Protein AF-A0A842VTK5-F1 (afdb_monomer_lite)

Foldseek 3Di:
DALPPQPDRDDVSLVVLVVCVVVVVDDPVVNVVSVVSSVVNVVVVVVVVVVVVVVVVVVD

Secondary structure (DSSP, 8-state):
---TT-SS-SHHHHHHHHHHHHTT-S-HHHHHHHHHHHHHHHHHHHHHHHHHHHHHHTT-

Radius of gyration: 14.5 Å; chains: 1; bounding box: 31×22×42 Å

pLDDT: mean 97.01, std 2.74, range [80.0, 98.44]

Structure (mmCIF, N/CA/C/O backbone):
data_AF-A0A842VTK5-F1
#
_entry.id   AF-A0A842VTK5-F1
#
loop_
_atom_site.group_PDB
_atom_site.id
_atom_site.type_symbol
_atom_site.label_atom_id
_atom_site.label_alt_id
_atom_site.label_comp_id
_atom_site.label_asym_id
_atom_site.label_entity_id
_atom_site.label_seq_id
_atom_site.pdbx_PDB_ins_code
_atom_site.Cartn_x
_atom_site.Cartn_y
_atom_site.Cartn_z
_atom_site.occupancy
_atom_site.B_iso_or_equiv
_atom_site.auth_seq_id
_atom_site.auth_comp_id
_atom_site.auth_asym_id
_atom_site.auth_atom_id
_atom_site.pdbx_PDB_model_num
ATOM 1 N N . MET A 1 1 ? -5.405 8.623 11.199 1.00 87.38 1 MET A N 1
ATOM 2 C CA . MET A 1 1 ? -4.461 7.915 10.307 1.00 87.38 1 MET A CA 1
ATOM 3 C C . MET A 1 1 ? -4.940 8.140 8.885 1.00 87.38 1 MET A C 1
ATOM 5 O O . MET A 1 1 ? -6.145 8.069 8.686 1.00 87.38 1 MET A O 1
ATOM 9 N N . SER A 1 2 ? -4.051 8.495 7.957 1.00 94.12 2 SER A N 1
ATOM 10 C CA . SER A 1 2 ? -4.379 8.751 6.543 1.00 94.12 2 SER A CA 1
ATOM 11 C C . SER A 1 2 ? -3.287 8.166 5.645 1.00 94.12 2 SER A C 1
ATOM 13 O O . SER A 1 2 ? -2.171 7.956 6.119 1.00 94.12 2 SER A O 1
ATOM 15 N N . TYR A 1 3 ? -3.607 7.914 4.379 1.00 96.56 3 TYR A N 1
ATOM 16 C CA . TYR A 1 3 ? -2.643 7.549 3.334 1.00 96.56 3 TYR A CA 1
ATOM 17 C C . TYR A 1 3 ? -2.167 8.770 2.529 1.00 96.56 3 TYR A C 1
ATOM 19 O O . TYR A 1 3 ? -1.380 8.632 1.594 1.00 96.56 3 TYR A O 1
ATOM 27 N N . ASP A 1 4 ? -2.633 9.972 2.884 1.00 96.25 4 ASP A N 1
ATOM 28 C CA . ASP A 1 4 ? -2.210 11.214 2.238 1.00 96.25 4 ASP A CA 1
ATOM 29 C C . ASP A 1 4 ? -0.692 11.398 2.336 1.00 96.25 4 ASP A C 1
ATOM 31 O O . ASP A 1 4 ? -0.096 11.267 3.405 1.00 96.25 4 ASP A O 1
ATOM 35 N N . GLY A 1 5 ? -0.071 11.739 1.207 1.00 94.94 5 GLY A N 1
ATOM 36 C CA . GLY A 1 5 ? 1.374 11.943 1.104 1.00 94.94 5 GLY A CA 1
ATOM 37 C C . GLY A 1 5 ? 2.169 10.691 0.731 1.00 94.94 5 GLY A C 1
ATOM 38 O O . GLY A 1 5 ? 3.306 10.835 0.279 1.00 94.94 5 GLY A O 1
ATOM 39 N N . LEU A 1 6 ? 1.577 9.494 0.815 1.00 96.88 6 LEU A N 1
ATOM 40 C CA . LEU A 1 6 ? 2.229 8.277 0.341 1.00 96.88 6 LEU A CA 1
ATOM 41 C C . LEU A 1 6 ? 2.306 8.248 -1.184 1.00 96.88 6 LEU A C 1
ATOM 43 O O . LEU A 1 6 ? 1.365 8.609 -1.892 1.00 96.88 6 LEU A O 1
ATOM 47 N N . LYS A 1 7 ? 3.430 7.750 -1.704 1.00 97.31 7 LYS A N 1
ATOM 48 C CA . LYS A 1 7 ? 3.592 7.509 -3.147 1.00 97.31 7 LYS A CA 1
ATOM 49 C C . LYS A 1 7 ? 2.706 6.371 -3.650 1.00 97.31 7 LYS A C 1
ATOM 51 O O . LYS A 1 7 ? 2.306 6.383 -4.810 1.00 97.31 7 LYS A O 1
ATOM 56 N N . ILE A 1 8 ? 2.393 5.418 -2.775 1.00 96.88 8 ILE A N 1
ATOM 57 C CA . ILE A 1 8 ? 1.395 4.368 -2.978 1.00 96.88 8 ILE A CA 1
ATOM 58 C C . ILE A 1 8 ? 0.388 4.519 -1.840 1.00 96.88 8 ILE A C 1
ATOM 60 O O . ILE A 1 8 ? 0.697 4.191 -0.700 1.00 96.88 8 ILE A O 1
ATOM 64 N N . GLY A 1 9 ? -0.781 5.087 -2.140 1.00 95.75 9 GLY A N 1
ATOM 65 C CA . GLY A 1 9 ? -1.783 5.458 -1.133 1.00 95.75 9 GLY A CA 1
ATOM 66 C C . GLY A 1 9 ? -3.047 4.599 -1.133 1.00 95.75 9 GLY A C 1
ATOM 67 O O . GLY A 1 9 ? -3.947 4.846 -0.337 1.00 95.75 9 GLY A O 1
ATOM 68 N N . ASP A 1 10 ? -3.144 3.610 -2.021 1.00 96.50 10 ASP A N 1
ATOM 69 C CA . ASP A 1 10 ? -4.309 2.736 -2.131 1.00 96.50 10 ASP A CA 1
ATOM 70 C C . ASP A 1 10 ? -3.918 1.289 -2.449 1.00 96.50 10 ASP A C 1
ATOM 72 O O . ASP A 1 10 ? -2.891 1.006 -3.077 1.00 96.50 10 ASP A O 1
ATOM 76 N N . GLY A 1 11 ? -4.785 0.363 -2.038 1.00 95.69 11 GLY A N 1
ATOM 77 C CA . GLY A 1 11 ? -4.531 -1.070 -2.152 1.00 95.69 11 GLY A CA 1
ATOM 78 C C . GLY A 1 11 ? -4.457 -1.592 -3.591 1.00 95.69 11 GLY A C 1
ATOM 79 O O . GLY A 1 11 ? -3.748 -2.567 -3.842 1.00 95.69 11 GLY A O 1
ATOM 80 N N . SER A 1 12 ? -5.132 -0.953 -4.554 1.00 97.75 12 SER A N 1
ATOM 81 C CA . SER A 1 12 ? -5.088 -1.407 -5.954 1.00 97.75 12 SER A CA 1
ATOM 82 C C . SER A 1 12 ? -3.719 -1.124 -6.564 1.00 97.75 12 SER A C 1
ATOM 84 O O . SER A 1 12 ? -3.111 -2.010 -7.170 1.00 97.75 12 SER A O 1
ATOM 86 N N . ASN A 1 13 ? -3.198 0.083 -6.337 1.00 97.50 13 ASN A N 1
ATOM 87 C CA . ASN A 1 13 ? -1.856 0.464 -6.761 1.00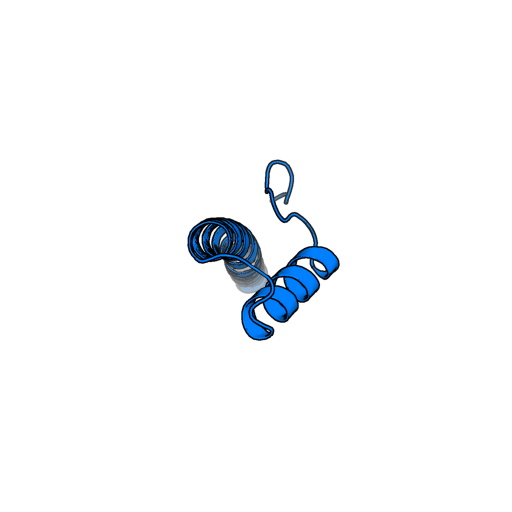 97.50 13 ASN A CA 1
ATOM 88 C C . ASN A 1 13 ? -0.774 -0.331 -6.023 1.00 97.50 13 ASN A C 1
ATOM 90 O O . ASN A 1 13 ? 0.186 -0.767 -6.661 1.00 97.50 13 ASN A O 1
ATOM 94 N N . ALA A 1 14 ? -0.946 -0.598 -4.724 1.00 98.12 14 ALA A N 1
ATOM 95 C CA . ALA A 1 14 ? -0.022 -1.441 -3.966 1.00 98.12 14 ALA A CA 1
ATOM 96 C C . ALA A 1 14 ? 0.074 -2.863 -4.550 1.00 98.12 14 ALA A C 1
ATOM 98 O O . ALA A 1 14 ? 1.170 -3.368 -4.809 1.00 98.12 14 ALA A O 1
ATOM 99 N N . MET A 1 15 ? -1.072 -3.491 -4.836 1.00 98.25 15 MET A N 1
ATOM 100 C CA . MET A 1 15 ? -1.124 -4.831 -5.425 1.00 98.25 15 MET A CA 1
ATOM 101 C C . MET A 1 15 ? -0.514 -4.870 -6.833 1.00 98.25 15 MET A C 1
ATOM 103 O O . MET A 1 15 ? 0.259 -5.778 -7.147 1.00 98.25 15 MET A O 1
ATOM 107 N N . ALA A 1 16 ? -0.821 -3.879 -7.674 1.00 98.19 16 ALA A N 1
ATOM 108 C CA . ALA A 1 16 ? -0.262 -3.785 -9.020 1.00 98.19 16 ALA A CA 1
ATOM 109 C C . ALA A 1 16 ? 1.264 -3.595 -8.995 1.00 98.19 16 ALA A C 1
ATOM 111 O O . ALA A 1 16 ? 1.979 -4.302 -9.708 1.00 98.19 16 ALA A O 1
ATOM 112 N N . ALA A 1 17 ? 1.769 -2.695 -8.145 1.00 97.81 17 ALA A N 1
ATOM 113 C CA . ALA A 1 17 ? 3.200 -2.452 -7.978 1.00 97.81 17 ALA A CA 1
ATOM 114 C C . ALA A 1 17 ? 3.937 -3.723 -7.533 1.00 97.81 17 ALA A C 1
ATOM 116 O O . ALA A 1 17 ? 4.953 -4.092 -8.125 1.00 97.81 17 ALA A O 1
ATOM 117 N N . PHE A 1 18 ? 3.385 -4.451 -6.560 1.00 98.12 18 PHE A N 1
ATOM 118 C CA . PHE A 1 18 ? 3.951 -5.722 -6.114 1.00 98.12 18 PHE A CA 1
ATOM 119 C C . PHE A 1 18 ? 3.987 -6.771 -7.238 1.00 98.12 18 PHE A C 1
ATOM 121 O O . PHE A 1 18 ? 5.022 -7.401 -7.472 1.00 98.12 18 PHE A O 1
ATOM 128 N N . ALA A 1 19 ? 2.895 -6.925 -7.993 1.00 98.31 19 ALA A N 1
ATOM 129 C CA . ALA A 1 19 ? 2.851 -7.843 -9.131 1.00 98.31 19 ALA A CA 1
ATOM 130 C C . ALA A 1 19 ? 3.878 -7.465 -10.214 1.00 98.31 19 ALA A C 1
ATOM 132 O O . ALA A 1 19 ? 4.541 -8.333 -10.783 1.00 98.31 19 ALA A O 1
ATOM 133 N N . TYR A 1 20 ? 4.049 -6.171 -10.491 1.00 98.19 20 TYR A N 1
ATOM 134 C CA . TYR A 1 20 ? 5.019 -5.677 -11.471 1.00 98.19 20 TYR A CA 1
ATOM 135 C C . TYR A 1 20 ? 6.466 -5.915 -11.035 1.00 98.19 20 TYR A C 1
ATOM 137 O O . TYR A 1 20 ? 7.285 -6.295 -11.874 1.00 98.19 20 TYR A O 1
ATOM 145 N N . MET A 1 21 ? 6.765 -5.793 -9.738 1.00 97.44 21 MET A N 1
ATOM 146 C CA . MET A 1 21 ? 8.058 -6.204 -9.184 1.00 97.44 21 MET A CA 1
ATOM 147 C C . MET A 1 21 ? 8.307 -7.700 -9.391 1.00 97.44 21 MET A C 1
ATOM 149 O O . MET A 1 21 ? 9.366 -8.071 -9.891 1.00 97.44 21 MET A O 1
ATOM 153 N N . ALA A 1 22 ? 7.329 -8.553 -9.069 1.00 97.06 22 ALA A N 1
ATOM 154 C CA . ALA A 1 22 ? 7.456 -10.004 -9.218 1.00 97.06 22 ALA A CA 1
ATOM 155 C C . ALA A 1 22 ? 7.650 -10.442 -10.681 1.00 97.06 22 ALA A C 1
ATOM 157 O O . ALA A 1 22 ? 8.350 -11.413 -10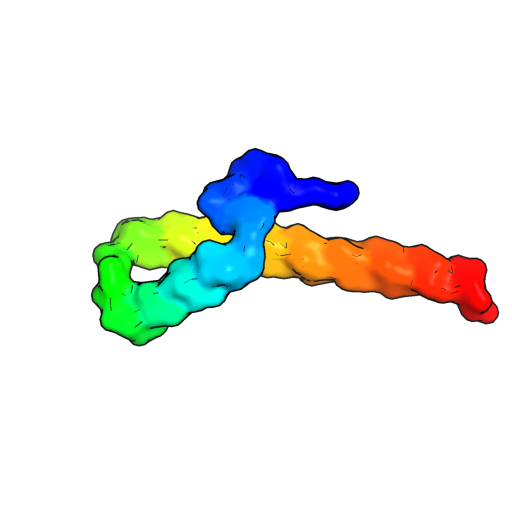.956 1.00 97.06 22 ALA A O 1
ATOM 158 N N . MET A 1 23 ? 7.065 -9.703 -11.626 1.00 98.12 23 MET A N 1
ATOM 159 C CA . MET A 1 23 ? 7.232 -9.929 -13.064 1.00 98.12 23 MET A CA 1
ATOM 160 C C . MET A 1 23 ? 8.518 -9.317 -13.646 1.00 98.12 23 MET A C 1
ATOM 162 O O . MET A 1 23 ? 8.733 -9.416 -14.852 1.00 98.12 23 MET A O 1
ATOM 166 N N . GLY A 1 24 ? 9.358 -8.659 -12.837 1.00 97.12 24 GLY A N 1
ATOM 167 C CA . GLY A 1 24 ? 10.597 -8.033 -13.309 1.00 97.12 24 GLY A CA 1
ATOM 168 C C . GLY A 1 24 ? 10.369 -6.834 -14.234 1.00 97.12 24 GLY A C 1
ATOM 169 O O . GLY A 1 24 ? 11.193 -6.561 -15.102 1.00 97.12 24 GLY A O 1
ATOM 170 N N . ARG A 1 25 ? 9.243 -6.122 -14.082 1.00 97.81 25 ARG A N 1
ATOM 171 C CA . ARG A 1 25 ? 8.884 -4.972 -14.938 1.00 97.81 25 ARG A CA 1
ATOM 172 C C . ARG A 1 25 ? 9.549 -3.656 -14.524 1.00 97.81 25 ARG A C 1
ATOM 174 O O . ARG A 1 25 ? 9.310 -2.646 -15.175 1.00 97.81 25 ARG A O 1
ATOM 181 N N . TYR A 1 26 ? 10.355 -3.678 -13.467 1.00 97.44 26 TYR A N 1
ATOM 182 C CA . TYR A 1 26 ? 11.124 -2.540 -12.975 1.00 97.44 26 TYR A CA 1
ATOM 183 C C . TYR A 1 26 ? 12.617 -2.791 -13.162 1.00 97.44 26 TYR A C 1
ATOM 185 O O . TYR A 1 26 ? 13.092 -3.914 -12.969 1.00 97.44 26 TYR A O 1
ATOM 193 N N . SER A 1 27 ? 13.363 -1.736 -13.485 1.00 97.69 27 SER A N 1
ATOM 194 C CA . SER A 1 27 ? 14.818 -1.731 -13.336 1.00 97.69 27 SER A CA 1
ATOM 195 C C . SER A 1 27 ? 15.223 -1.923 -11.868 1.00 97.69 27 SER A C 1
ATOM 197 O O . SER A 1 27 ? 14.403 -1.813 -10.955 1.00 97.69 27 SER A O 1
ATOM 199 N N . ALA A 1 28 ? 16.505 -2.196 -11.613 1.00 95.88 28 ALA A N 1
ATOM 200 C CA . ALA A 1 28 ? 17.002 -2.378 -10.248 1.00 95.88 28 ALA A CA 1
ATOM 201 C C . ALA A 1 28 ? 16.795 -1.129 -9.366 1.00 95.88 28 ALA A C 1
ATOM 203 O O . ALA A 1 28 ? 16.446 -1.256 -8.193 1.00 95.88 28 ALA A O 1
ATOM 204 N N . GLU A 1 29 ? 16.973 0.067 -9.933 1.00 97.06 29 GLU A N 1
ATOM 205 C CA . GLU A 1 29 ? 16.780 1.338 -9.229 1.00 97.06 29 GLU A CA 1
ATOM 206 C C . GLU A 1 29 ? 15.297 1.589 -8.920 1.00 97.06 29 GLU A C 1
ATOM 208 O O . GLU A 1 29 ? 14.930 1.855 -7.775 1.00 97.06 29 GLU A O 1
ATOM 213 N N . GLU A 1 30 ? 14.421 1.406 -9.912 1.00 97.62 30 GLU A N 1
ATOM 214 C CA . GLU A 1 30 ? 12.972 1.526 -9.722 1.00 97.62 30 GLU A CA 1
ATOM 215 C C . GLU A 1 30 ? 12.447 0.495 -8.719 1.00 97.62 30 GLU A C 1
ATOM 217 O O . GLU A 1 30 ? 11.588 0.813 -7.900 1.00 97.62 30 GLU A O 1
ATOM 222 N N . MET A 1 31 ? 12.981 -0.729 -8.733 1.00 97.75 31 MET A N 1
ATOM 223 C CA . MET A 1 31 ? 12.592 -1.778 -7.793 1.00 97.75 31 MET A CA 1
ATOM 224 C C . MET A 1 31 ? 12.909 -1.388 -6.347 1.00 97.75 31 MET A C 1
ATOM 226 O O . MET A 1 31 ? 12.092 -1.646 -5.463 1.00 97.75 31 MET A O 1
ATOM 230 N N . ALA A 1 32 ? 14.058 -0.752 -6.098 1.00 97.75 32 ALA A N 1
ATOM 231 C CA . ALA A 1 32 ? 14.412 -0.261 -4.769 1.00 97.75 32 ALA A CA 1
ATOM 232 C C . ALA A 1 32 ? 13.429 0.821 -4.289 1.00 97.75 32 ALA A C 1
ATOM 234 O O . ALA A 1 32 ? 12.902 0.716 -3.180 1.00 97.75 32 ALA A O 1
ATOM 235 N N . LEU A 1 33 ? 13.112 1.792 -5.151 1.00 98.00 33 LEU A N 1
ATOM 236 C CA . LEU A 1 33 ? 12.179 2.881 -4.846 1.00 98.00 33 LEU A CA 1
ATOM 237 C C . LEU A 1 33 ? 10.741 2.383 -4.637 1.00 98.00 33 LEU A C 1
ATOM 239 O O . LEU A 1 33 ? 10.076 2.758 -3.674 1.00 98.00 33 LEU A O 1
ATOM 243 N N . VAL A 1 34 ? 10.241 1.511 -5.516 1.00 98.06 34 VAL A N 1
ATOM 244 C CA . VAL A 1 34 ? 8.892 0.933 -5.391 1.00 98.06 34 VAL A CA 1
ATOM 245 C C . VAL A 1 34 ? 8.786 0.090 -4.122 1.00 98.06 34 VAL A C 1
ATOM 247 O O . VAL A 1 34 ? 7.768 0.155 -3.433 1.00 98.06 34 VAL A O 1
ATOM 250 N N . ARG A 1 35 ? 9.842 -0.651 -3.764 1.00 98.06 35 ARG A N 1
ATOM 251 C CA . ARG A 1 35 ? 9.888 -1.413 -2.513 1.00 98.06 35 ARG A CA 1
ATOM 252 C C . ARG A 1 35 ? 9.798 -0.509 -1.287 1.00 98.06 35 ARG A C 1
ATOM 254 O O . ARG A 1 35 ? 9.080 -0.855 -0.355 1.00 98.06 35 ARG A O 1
ATOM 261 N N . GLU A 1 36 ? 10.520 0.608 -1.269 1.00 98.44 36 GLU A N 1
ATOM 262 C CA . GLU A 1 36 ? 10.459 1.582 -0.173 1.00 98.44 36 GLU A CA 1
ATOM 263 C C . GLU A 1 36 ? 9.042 2.149 -0.015 1.00 98.44 36 GLU A C 1
ATOM 265 O O . GLU A 1 36 ? 8.463 2.060 1.066 1.00 98.44 36 GLU A O 1
ATOM 270 N N . ASN A 1 37 ? 8.436 2.599 -1.116 1.00 98.25 37 ASN A N 1
ATOM 271 C CA . ASN A 1 37 ? 7.068 3.124 -1.116 1.00 98.25 37 ASN A CA 1
ATOM 272 C C . ASN A 1 37 ? 6.031 2.077 -0.662 1.00 98.25 37 ASN A C 1
ATOM 274 O O . ASN A 1 37 ? 5.096 2.403 0.069 1.00 98.25 37 ASN A O 1
ATOM 278 N N . LEU A 1 38 ? 6.189 0.809 -1.067 1.00 98.31 38 LEU A N 1
ATOM 279 C CA . LEU A 1 38 ? 5.325 -0.285 -0.605 1.00 98.31 38 LEU A CA 1
ATOM 280 C C . LEU A 1 38 ? 5.498 -0.564 0.888 1.00 98.31 38 LEU A C 1
ATOM 282 O O . LEU A 1 38 ? 4.519 -0.858 1.567 1.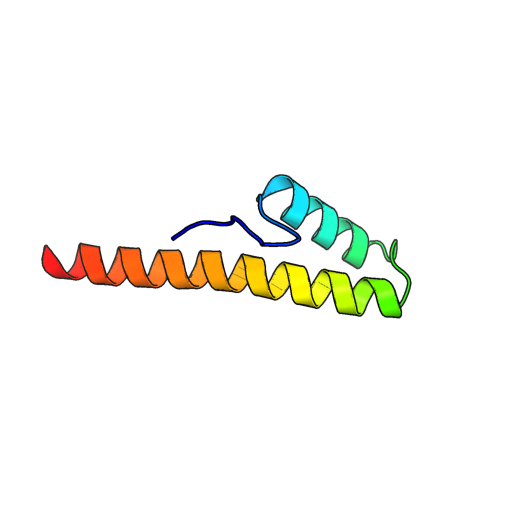00 98.31 38 LEU A O 1
ATOM 286 N N . LEU A 1 39 ? 6.722 -0.488 1.413 1.00 98.38 39 LEU A N 1
ATOM 287 C CA . LEU 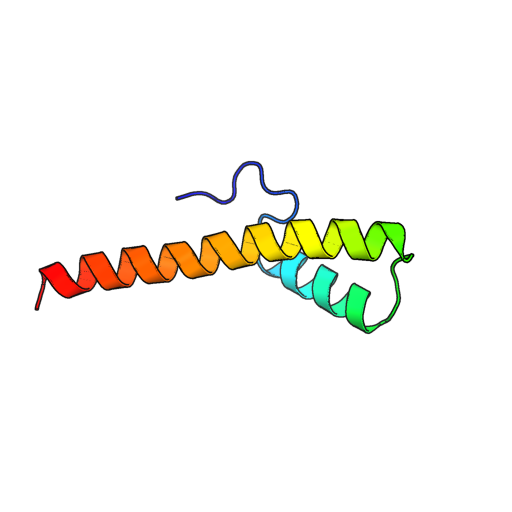A 1 39 ? 6.966 -0.686 2.840 1.00 98.38 39 LEU A CA 1
ATOM 288 C C . LEU A 1 39 ? 6.350 0.425 3.687 1.00 98.38 39 LEU A C 1
ATOM 290 O O . LEU A 1 39 ? 5.830 0.129 4.760 1.00 98.38 39 LEU A O 1
ATOM 294 N N . GLU A 1 40 ? 6.364 1.667 3.205 1.00 98.12 40 GLU A N 1
ATOM 295 C CA . GLU A 1 40 ? 5.694 2.781 3.878 1.00 98.12 40 GLU A CA 1
ATOM 296 C C . GLU A 1 40 ? 4.174 2.548 3.955 1.00 98.12 40 GLU A C 1
ATOM 298 O O . GLU A 1 40 ? 3.588 2.615 5.039 1.00 98.12 40 GLU A O 1
ATOM 303 N N . TYR A 1 41 ? 3.554 2.152 2.836 1.00 98.25 41 TYR A N 1
ATOM 304 C CA . TYR A 1 41 ? 2.140 1.765 2.778 1.00 98.25 41 TYR A CA 1
ATOM 305 C C . TYR A 1 41 ? 1.813 0.592 3.723 1.00 98.25 41 TYR A C 1
ATOM 307 O O . TYR A 1 41 ? 0.934 0.700 4.579 1.00 98.25 41 TYR A O 1
ATOM 315 N N . CYS A 1 42 ? 2.559 -0.514 3.633 1.00 97.88 42 CYS A N 1
ATOM 316 C CA . CYS A 1 42 ? 2.351 -1.696 4.478 1.00 97.88 42 CYS A CA 1
ATOM 317 C C . CYS A 1 42 ? 2.570 -1.394 5.971 1.00 97.88 42 CYS A C 1
ATOM 319 O O . CYS A 1 42 ? 1.914 -1.981 6.838 1.00 97.88 42 CYS A O 1
ATOM 321 N N . GLY A 1 43 ? 3.493 -0.482 6.285 1.00 97.50 43 GLY A N 1
ATOM 322 C CA . GLY A 1 43 ? 3.721 0.006 7.640 1.00 97.50 43 GLY A CA 1
ATOM 323 C C . GLY A 1 43 ? 2.501 0.739 8.196 1.00 97.50 43 GLY A C 1
ATOM 324 O O . GLY A 1 43 ? 2.110 0.483 9.337 1.00 97.50 43 GLY A O 1
ATOM 325 N N . GLN A 1 44 ? 1.857 1.582 7.383 1.00 97.56 44 GLN A N 1
ATOM 326 C CA . GLN A 1 44 ? 0.627 2.277 7.764 1.00 97.56 44 GLN A CA 1
ATOM 327 C C . GLN A 1 44 ? -0.530 1.299 8.016 1.00 97.56 44 GLN A C 1
ATOM 329 O O . GLN A 1 44 ? -1.194 1.416 9.049 1.00 97.56 44 GLN A O 1
ATOM 334 N N . ASP A 1 45 ? -0.724 0.302 7.142 1.00 97.56 45 ASP A N 1
ATOM 335 C CA . ASP A 1 45 ? -1.724 -0.766 7.326 1.00 97.56 45 ASP A CA 1
ATOM 336 C C . ASP A 1 45 ? -1.491 -1.520 8.643 1.00 97.56 45 ASP A C 1
ATOM 338 O O . ASP A 1 45 ? -2.406 -1.707 9.449 1.00 97.56 45 ASP A O 1
ATOM 342 N N . THR A 1 46 ? -0.238 -1.896 8.911 1.00 97.94 46 THR A N 1
ATOM 343 C CA . THR A 1 46 ? 0.139 -2.604 10.142 1.00 97.94 46 THR A CA 1
ATOM 344 C C . THR A 1 46 ? -0.138 -1.752 11.377 1.00 97.94 46 THR A C 1
ATOM 346 O O . THR A 1 46 ? -0.731 -2.225 12.348 1.00 97.94 46 THR A O 1
ATOM 349 N N . MET A 1 47 ? 0.253 -0.476 11.348 1.00 98.25 47 MET A N 1
ATOM 350 C CA . MET A 1 47 ? 0.028 0.436 12.464 1.00 98.25 47 MET A CA 1
ATOM 351 C C . MET A 1 47 ? -1.465 0.683 12.695 1.00 98.25 47 MET A C 1
ATOM 353 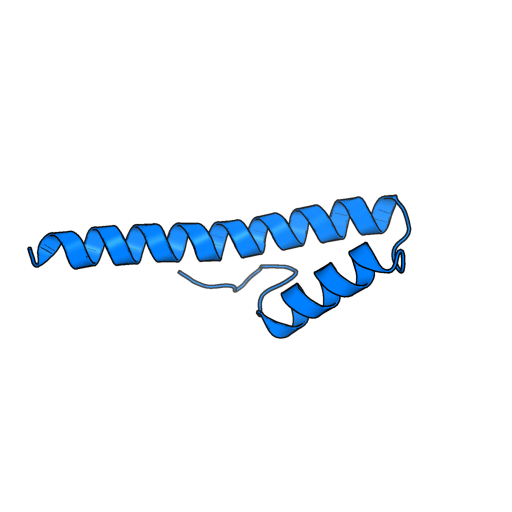O O . MET A 1 47 ? -1.894 0.774 13.844 1.00 98.25 47 MET A O 1
ATOM 357 N N . ALA A 1 48 ? -2.274 0.737 11.633 1.00 97.75 48 ALA A N 1
ATOM 358 C CA . ALA A 1 48 ? -3.720 0.887 11.753 1.00 97.75 48 ALA A CA 1
ATOM 359 C C . ALA A 1 48 ? -4.325 -0.293 12.518 1.00 97.75 48 ALA A C 1
ATOM 361 O O . ALA A 1 48 ? -5.121 -0.086 13.434 1.00 97.75 48 ALA A O 1
ATOM 362 N N . MET A 1 49 ? -3.874 -1.515 12.221 1.00 98.06 49 MET A N 1
ATOM 363 C CA . MET A 1 49 ? -4.299 -2.711 12.948 1.00 98.06 49 MET A CA 1
ATOM 364 C C . MET A 1 49 ? -3.880 -2.689 14.420 1.00 98.06 49 MET A C 1
ATOM 366 O O . MET A 1 49 ? -4.680 -3.065 15.275 1.00 98.06 49 MET A O 1
ATOM 370 N N . VAL A 1 50 ? -2.677 -2.198 14.739 1.00 98.31 50 VAL A N 1
ATOM 371 C CA . VAL A 1 50 ? -2.243 -2.009 16.136 1.00 98.31 50 VAL A CA 1
ATOM 372 C C . VAL A 1 50 ? -3.174 -1.038 16.863 1.00 98.31 50 VAL A C 1
ATOM 374 O O . VAL A 1 50 ? -3.684 -1.378 17.926 1.00 98.31 50 VAL A O 1
ATOM 377 N N . ARG A 1 51 ? -3.470 0.130 16.276 1.00 98.06 51 ARG A N 1
ATOM 378 C CA . ARG A 1 51 ? -4.369 1.127 16.892 1.00 98.06 51 ARG A CA 1
ATOM 379 C C . ARG A 1 51 ? -5.790 0.607 17.074 1.00 98.06 51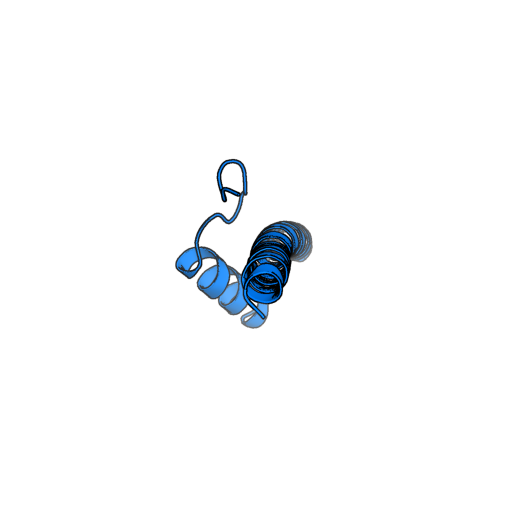 ARG A C 1
ATOM 381 O O . ARG A 1 51 ? -6.418 0.882 18.094 1.00 98.06 51 ARG A O 1
ATOM 388 N N . LEU A 1 52 ? -6.298 -0.153 16.105 1.00 97.75 52 LEU A N 1
ATOM 389 C CA . LEU A 1 52 ? -7.599 -0.809 16.217 1.00 97.75 52 LEU A CA 1
ATOM 390 C C . LEU A 1 52 ? -7.607 -1.826 17.359 1.00 97.75 52 LEU A C 1
ATOM 392 O O . LEU A 1 52 ? -8.538 -1.830 18.159 1.00 97.75 52 LEU A O 1
ATOM 396 N N . HIS A 1 53 ? -6.565 -2.651 17.468 1.00 98.00 53 HIS A N 1
ATOM 397 C CA . HIS A 1 53 ? -6.440 -3.631 18.542 1.00 98.00 53 HIS A CA 1
ATOM 398 C C . HIS A 1 53 ? -6.342 -2.967 19.924 1.00 98.00 53 HIS A C 1
ATOM 400 O O . HIS A 1 53 ? -7.060 -3.369 20.836 1.00 98.00 53 HIS A O 1
ATOM 406 N N . GLU A 1 54 ? -5.513 -1.926 20.072 1.00 98.19 54 GLU A N 1
ATOM 407 C CA . GLU A 1 54 ? -5.430 -1.108 21.293 1.00 98.19 54 GLU A CA 1
ATOM 408 C C . GLU A 1 54 ? -6.816 -0.595 21.701 1.00 98.19 54 GLU A C 1
ATOM 410 O O . GLU A 1 54 ? -7.227 -0.769 22.847 1.00 98.19 54 GLU A O 1
ATOM 415 N N . LYS A 1 55 ? -7.572 -0.038 20.745 1.00 97.62 55 LYS A N 1
ATOM 416 C CA . LYS A 1 55 ? -8.901 0.513 21.013 1.00 97.62 55 LYS A CA 1
ATOM 417 C C . LYS A 1 55 ? -9.923 -0.555 21.397 1.00 97.62 55 LYS A C 1
ATOM 419 O O . LYS A 1 55 ? -10.748 -0.313 22.270 1.00 97.62 55 LYS A O 1
ATOM 424 N N . LEU A 1 56 ? -9.890 -1.721 20.754 1.00 98.00 56 LEU A N 1
ATOM 425 C CA . LEU A 1 56 ? -10.766 -2.844 21.102 1.00 98.00 56 LEU A CA 1
ATOM 426 C C . LEU A 1 56 ? -10.470 -3.379 22.507 1.00 98.00 56 LEU A C 1
ATOM 428 O O . LEU A 1 56 ? -11.404 -3.725 23.225 1.00 98.00 56 LEU A O 1
ATOM 432 N N . GLY A 1 57 ? -9.198 -3.390 22.909 1.00 97.69 57 GLY A N 1
ATOM 433 C CA . GLY A 1 57 ? -8.777 -3.783 24.253 1.00 97.69 57 GLY A CA 1
ATOM 434 C C . GLY A 1 57 ? -9.315 -2.883 25.369 1.00 97.69 57 GLY A C 1
ATOM 435 O O . GLY A 1 57 ? -9.401 -3.336 26.500 1.00 97.69 57 GLY A O 1
ATOM 436 N N . GLU A 1 58 ? -9.728 -1.644 25.079 1.00 97.38 58 GLU A N 1
ATOM 437 C CA . GLU A 1 58 ? -10.386 -0.772 26.069 1.00 97.38 58 GLU A CA 1
ATOM 438 C C . GLU A 1 58 ? -11.815 -1.226 26.429 1.00 97.38 58 GLU A C 1
ATOM 440 O O . GLU A 1 58 ? -12.368 -0.769 27.429 1.00 97.38 58 GLU A O 1
ATOM 445 N N . TYR A 1 59 ? -12.435 -2.078 25.606 1.00 93.88 59 TYR A N 1
ATOM 446 C CA . TYR A 1 59 ? -13.807 -2.566 25.797 1.00 93.88 59 TYR A CA 1
ATOM 447 C C . TYR A 1 59 ? -13.880 -3.980 26.392 1.00 93.88 59 TYR A C 1
ATOM 449 O O . TYR A 1 59 ? -14.981 -4.526 26.509 1.00 93.88 59 TYR A O 1
ATOM 457 N N . VAL A 1 60 ? -12.733 -4.577 26.725 1.00 80.00 60 VAL A N 1
ATOM 458 C CA . VAL A 1 60 ? -12.602 -5.916 27.323 1.00 80.00 60 VAL A CA 1
ATOM 459 C C . VAL A 1 60 ? -12.127 -5.777 28.760 1.00 80.00 60 VAL A C 1
ATOM 461 O O . VAL A 1 60 ? -12.714 -6.464 29.624 1.00 80.00 60 VAL A O 1
#

Sequence (60 aa):
MSYDGLKIGDGSNAMAAFAYMAMGRYSAEEMALVRENLLEYCGQDTMAMVRLHEKLGEYV

=== Feature glossary ===
The record interleaves many kinds of information about one protein. Here is each kind framed as the question it answers.

Q: What does the local fold look like, residue by residue?
A: A 3Di character summarizes, for each residue, the relative orientation of the Cα frame of its nearest spatial neighbor. Because it encodes fold topology rather than chemistry, 3Di alignments detect remote structural similarity that sequence alignment misses.

Q: Which residues are in helices, strands, or loops?
A: Secondary structure is the local, repeating backbone conformation. DSSP classifies it into eight states by reading the hydrogen-bond network: three helix types (H, G, I), two β types (E, B), two non-regular types (T, S), and unstructured coil (-).

Q: How big and how compact is the whole molecule?
A: Three whole-structure scalars: the radius of gyration (RMS distance of Cα from centroid, in Å), the count of Cα–Cα contacts (pairs closer than 8 Å and separated by more than four residues in sequence — i.e. tertiary, not local, contacts), and the bounding-box dimensions. Together they distinguish compact globular folds from extended fibres or disordered chains.

Q: How confident is the AlphaFold model at each residue?
A: For AlphaFold models, the B-factor field carries pLDDT — the model's own estimate of local accuracy on a 0–100 scale. Regions with pLDDT<50 should be treated as essentially unmodeled; they often correspond to intrinsically disordered segments.

Q: What family and function is it annotated with?
A: Functional annotations link the protein to curated databases. InterPro entries identify conserved domains and families by matching the sequence against member-database signatures (Pfam, PROSITE, CDD, …). Gene Ontology (GO) terms describe molecular function, biological process, and cellular component in a controlled vocabulary. CATH places the structure in a hierarchical fold classification (Class/Architecture/Topology/Homologous-superfamily). The organism is the source species.

Q: What known structures does this most resemble?
A: Nearest PDB neighbors are the top structural matches found by Foldseek when searching this structure against the entire Protein Data Bank. Each hit reports a TM-score (0 to 1; >0.5 almost always implies the same fold) and an E-value. These are *structural* homologs — they may share no detectable sequence similarity.

Q: Which residues are buried vs exposed?
A: Solvent-accessible surface area (SASA) is the area in Å² traced out by the centre of a 1.4 Å probe sphere (a water molecule) rolled over the protein's van der Waals surface (Shrake–Rupley / Lee–Richards construction). Buried residues have near-zero SASA; fully exposed residues can exceed 200 Å². The total SASA scales roughly with the number of surface residues.

Q: What are the backbone torsion angles?
A: φ (phi) and ψ (psi) are the two rotatable backbone dihedrals per residue: φ is the C(i-1)–N–Cα–C torsion, ψ is the N–Cα–C–N(i+1) torsion, both in degrees on (−180°, 180°]. α-helical residues cluster near (−60°, −45°); β-strand residues near (−120°, +130°). A Ramachandran plot is simply a scatter of (φ, ψ) for every residue.

Q: Are the domains correctly placed relative to each other?
A: Predicted aligned error is AlphaFold's pairwise confidence. Unlike pLDDT (per-residue), PAE is per-residue-pair and captures whether two parts of the structure are correctly placed relative to each other. Units are ångströms of expected positional error.

Q: What if only a Cα trace is available?
A: P-SEA three-state annotation labels each residue as helix, strand, or coil based purely on the geometry of the Cα trace. It serves as a fallback when the full backbone (and thus DSSP) is unavailable.

Q: What is the amino-acid chain?
A: This is the polypeptide sequence — one letter per residue, N-terminus first. Length ranges from a few dozen residues for small domains to over a thousand for large multi-domain proteins.

Q: What do the rendered images show?
A: The six renders are orthographic views along the three Cartesian axes in both directions. Representation (cartoon, sticks, or surface) and color scheme (sequence-rainbow or by-chain) vary across proteins so the training set covers all the common visualization conventions.

Q: What do the diagnostic plots show?
A: Plot images: a contact map (which residues are close in 3D, as an N×N binary image), a Ramachandran scatter (backbone torsion angles, revealing secondary-structure composition at a glance), and — for AlphaFold structures — a PAE heatmap (pairwise prediction confidence).

Q: How mobile is each atom in the crystal?
A: B-factor (Debye–Waller factor) reflects atomic displacement in the crystal lattice. It is an experimental observable (units Å²), not a prediction; low values mean the atom is pinned down, high values mean it moves or is heterogeneous across the crystal.

Q: Where is each backbone atom in 3D?
A: The mmCIF table is the protein's shape written out atom by atom. For each backbone N, Cα, C, and carbonyl O, it records an (x, y, z) coordinate triple in Å plus the residue type, chain letter, and residue number.